Protein AF-A0A2J6WFC5-F1 (afdb_monomer_lite)

Structure (mmCIF, N/CA/C/O backbone):
data_AF-A0A2J6WFC5-F1
#
_entry.id   AF-A0A2J6WFC5-F1
#
loop_
_atom_site.group_PDB
_atom_site.id
_atom_site.type_symbol
_atom_site.label_atom_id
_atom_site.label_alt_id
_atom_site.label_comp_id
_atom_site.label_asym_id
_atom_site.label_entity_id
_atom_site.label_seq_id
_atom_site.pdbx_PDB_ins_code
_atom_site.Cartn_x
_atom_site.Cartn_y
_atom_site.Cartn_z
_atom_site.occupancy
_atom_site.B_iso_or_equiv
_atom_site.auth_seq_id
_atom_site.auth_comp_id
_atom_site.auth_asym_id
_atom_site.auth_atom_id
_atom_site.pdbx_PDB_model_num
ATOM 1 N N . MET A 1 1 ? 7.700 -19.449 -11.715 1.00 50.84 1 MET A N 1
ATOM 2 C CA . MET A 1 1 ? 8.263 -19.130 -10.381 1.00 50.84 1 MET A CA 1
ATOM 3 C C . MET A 1 1 ? 7.304 -18.179 -9.671 1.00 50.84 1 MET A C 1
ATOM 5 O O . MET A 1 1 ? 7.013 -17.135 -10.240 1.00 50.84 1 MET A O 1
ATOM 9 N N . ASN A 1 2 ? 6.734 -18.558 -8.519 1.00 80.19 2 ASN A N 1
ATOM 10 C CA . ASN A 1 2 ? 5.678 -17.788 -7.843 1.00 80.19 2 ASN A CA 1
ATOM 11 C C . ASN A 1 2 ? 6.242 -16.441 -7.347 1.00 80.19 2 ASN A C 1
ATOM 13 O O . ASN A 1 2 ? 7.064 -16.416 -6.434 1.00 80.19 2 ASN A O 1
ATOM 17 N N . SER A 1 3 ? 5.856 -15.328 -7.979 1.00 74.75 3 SER A N 1
ATOM 18 C CA . SER A 1 3 ? 6.408 -13.995 -7.695 1.00 74.75 3 SER A CA 1
ATOM 19 C C . SER A 1 3 ? 6.223 -13.566 -6.237 1.00 74.75 3 SER A C 1
ATOM 21 O O . SER A 1 3 ? 7.030 -12.800 -5.732 1.00 74.75 3 SER A O 1
ATOM 23 N N . GLN A 1 4 ? 5.210 -14.102 -5.550 1.00 75.88 4 GLN A N 1
ATOM 24 C CA . GLN A 1 4 ? 4.990 -13.879 -4.119 1.00 75.88 4 GLN A CA 1
ATOM 25 C C . GLN A 1 4 ? 6.096 -14.499 -3.256 1.00 75.88 4 GLN A C 1
ATOM 27 O O . GLN A 1 4 ? 6.626 -13.832 -2.376 1.00 75.88 4 GLN A O 1
ATOM 32 N N . LYS A 1 5 ? 6.503 -15.741 -3.556 1.00 83.25 5 LYS A N 1
ATOM 33 C CA . LYS A 1 5 ? 7.583 -16.429 -2.835 1.00 83.25 5 LYS A CA 1
ATOM 34 C C . LYS A 1 5 ? 8.899 -15.651 -2.937 1.00 83.25 5 LYS A C 1
ATOM 36 O O . LYS A 1 5 ? 9.556 -15.430 -1.932 1.00 83.25 5 LYS A O 1
ATOM 41 N N . LYS A 1 6 ? 9.215 -15.143 -4.135 1.00 84.19 6 LYS A N 1
ATOM 42 C CA . LYS A 1 6 ? 10.381 -14.270 -4.351 1.00 84.19 6 LYS A CA 1
ATOM 43 C C . LYS A 1 6 ? 10.348 -13.001 -3.498 1.00 84.19 6 LYS A C 1
ATOM 45 O O . LYS A 1 6 ? 11.383 -12.607 -2.985 1.00 84.19 6 LYS A O 1
ATOM 50 N N . VAL A 1 7 ? 9.190 -12.342 -3.405 1.00 84.62 7 VAL A N 1
ATOM 51 C CA . VAL A 1 7 ? 9.034 -11.117 -2.604 1.00 84.62 7 VAL A CA 1
ATOM 52 C C . VAL A 1 7 ? 9.263 -11.413 -1.121 1.00 84.62 7 VAL A C 1
ATOM 54 O O . VAL A 1 7 ? 9.944 -10.642 -0.460 1.00 84.62 7 VAL A O 1
ATOM 57 N N . PHE A 1 8 ? 8.754 -12.544 -0.629 1.00 83.50 8 PHE A N 1
ATOM 58 C CA . PHE A 1 8 ? 8.897 -12.955 0.769 1.00 83.50 8 PHE A CA 1
ATOM 59 C C . PHE A 1 8 ? 10.342 -13.318 1.158 1.00 83.50 8 PHE A C 1
ATOM 61 O O . PHE A 1 8 ? 10.748 -13.122 2.297 1.00 83.50 8 PHE A O 1
ATOM 68 N N . GLU A 1 9 ? 11.124 -13.854 0.219 1.00 84.25 9 GLU A N 1
ATOM 69 C CA . GLU A 1 9 ? 12.516 -14.274 0.446 1.00 84.25 9 GLU A CA 1
ATOM 70 C C . GLU A 1 9 ? 13.540 -13.134 0.267 1.00 84.25 9 GLU A C 1
ATOM 72 O O . GLU A 1 9 ? 14.709 -13.297 0.618 1.00 84.25 9 GLU A O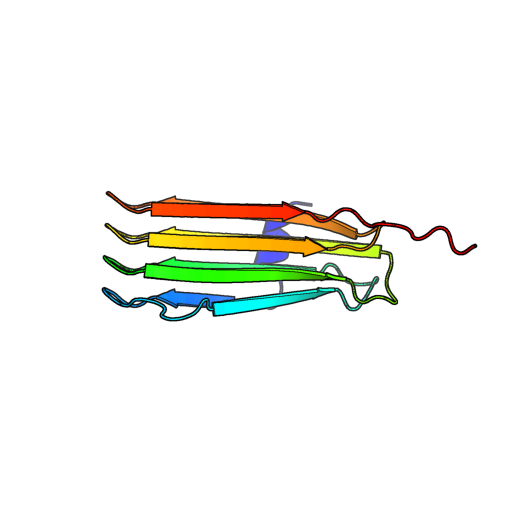 1
ATOM 77 N N . ALA A 1 10 ? 13.140 -11.992 -0.304 1.00 78.12 10 ALA A N 1
ATOM 78 C CA . ALA A 1 10 ? 14.042 -10.888 -0.625 1.00 78.12 10 ALA A CA 1
ATOM 79 C C . ALA A 1 10 ? 14.297 -9.944 0.574 1.00 78.12 10 ALA A C 1
ATOM 81 O O . ALA A 1 10 ? 13.416 -9.766 1.417 1.00 78.12 10 ALA A O 1
ATOM 82 N N . PRO A 1 11 ? 15.466 -9.270 0.644 1.00 71.56 11 PRO A N 1
ATOM 83 C CA . PRO A 1 11 ? 15.712 -8.209 1.622 1.00 71.56 11 PRO A CA 1
ATOM 84 C C . PRO A 1 11 ? 14.681 -7.072 1.483 1.00 71.56 11 PRO A C 1
ATOM 86 O O . PRO A 1 11 ? 14.353 -6.696 0.353 1.00 71.56 11 PRO A O 1
ATOM 89 N N . PRO A 1 12 ? 14.182 -6.489 2.588 1.00 63.88 12 PRO A N 1
ATOM 90 C CA . PRO A 1 12 ? 13.009 -5.625 2.534 1.00 63.88 12 PRO A CA 1
ATOM 91 C C . PRO A 1 12 ? 13.319 -4.252 1.923 1.00 63.88 12 PRO A C 1
ATOM 93 O O . PRO A 1 12 ? 14.062 -3.447 2.482 1.00 63.88 12 PRO A O 1
ATOM 96 N N . LEU A 1 13 ? 12.672 -3.966 0.793 1.00 76.50 13 LEU A N 1
ATOM 97 C CA . LEU A 1 13 ? 12.542 -2.646 0.176 1.00 76.50 13 LEU A CA 1
ATOM 98 C C . LEU A 1 13 ? 11.070 -2.233 0.342 1.00 76.50 13 LEU A C 1
ATOM 100 O O . LEU A 1 13 ? 10.249 -2.419 -0.551 1.00 76.50 13 LEU A O 1
ATOM 104 N N . SER A 1 14 ? 10.715 -1.785 1.548 1.00 86.94 14 SER A N 1
ATOM 105 C CA . SER A 1 14 ? 9.339 -1.893 2.051 1.00 86.94 14 SER A CA 1
ATOM 106 C C . SER A 1 14 ? 9.005 -0.875 3.138 1.00 86.94 14 SER A C 1
ATOM 108 O O . SER A 1 14 ? 9.900 -0.263 3.720 1.00 86.94 14 SER A O 1
ATOM 110 N N . TYR A 1 15 ? 7.719 -0.768 3.482 1.00 93.88 15 TYR A N 1
ATOM 111 C CA . TYR A 1 15 ? 7.276 -0.090 4.699 1.00 93.88 15 TYR A CA 1
ATOM 112 C C . TYR A 1 15 ? 6.380 -0.967 5.584 1.00 93.88 15 TYR A C 1
ATOM 114 O O . TYR A 1 15 ? 5.622 -1.818 5.113 1.00 93.88 15 TYR A O 1
ATOM 122 N N . LEU A 1 16 ? 6.426 -0.665 6.883 1.00 95.56 16 LEU A N 1
ATOM 123 C CA . LEU A 1 16 ? 5.398 -0.991 7.865 1.00 95.56 16 LEU A CA 1
ATOM 124 C C . LEU A 1 16 ? 4.748 0.329 8.290 1.00 95.56 16 LEU A C 1
ATOM 126 O O . LEU A 1 16 ? 5.431 1.198 8.832 1.00 95.56 16 LEU A O 1
ATOM 130 N N . ILE A 1 17 ? 3.442 0.478 8.076 1.00 96.75 17 ILE A N 1
ATOM 131 C CA . ILE A 1 17 ? 2.681 1.631 8.573 1.00 96.75 17 ILE A CA 1
ATOM 132 C C . ILE A 1 17 ? 1.617 1.122 9.537 1.00 96.75 17 ILE A C 1
ATOM 134 O O . ILE A 1 17 ? 0.785 0.292 9.173 1.00 96.75 17 ILE A O 1
ATOM 138 N N . ARG A 1 18 ? 1.635 1.637 10.767 1.00 97.56 18 ARG A N 1
ATOM 139 C CA . ARG A 1 18 ? 0.673 1.289 11.813 1.00 97.56 18 ARG A CA 1
ATOM 140 C C . ARG A 1 18 ? 0.036 2.549 12.382 1.00 97.56 18 ARG A C 1
ATOM 142 O O . ARG A 1 18 ? 0.747 3.397 12.917 1.00 97.56 18 ARG A O 1
ATOM 149 N N . ALA A 1 19 ? -1.287 2.646 12.308 1.00 97.88 19 ALA A N 1
ATOM 150 C CA . ALA A 1 19 ? -2.045 3.612 13.096 1.00 97.88 19 ALA A CA 1
ATOM 151 C C . ALA A 1 19 ? -2.361 2.996 14.457 1.00 97.88 19 ALA A C 1
ATOM 153 O O . ALA A 1 19 ? -2.862 1.878 14.519 1.00 97.88 1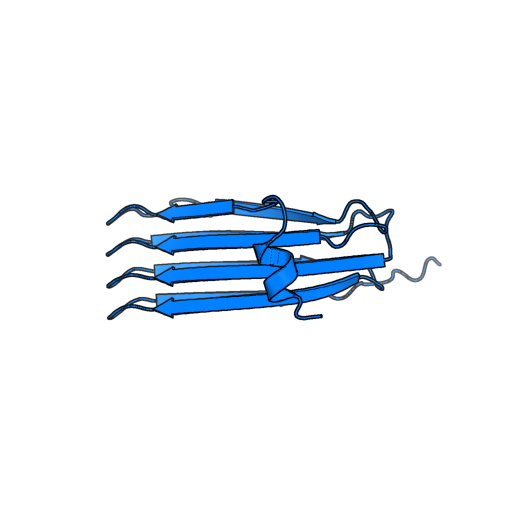9 ALA A O 1
ATOM 154 N N . LEU A 1 20 ? -2.039 3.703 15.539 1.00 97.75 20 LEU A N 1
ATOM 155 C CA . LEU A 1 20 ? -2.322 3.243 16.899 1.00 97.75 20 LEU A CA 1
ATOM 156 C C . LEU A 1 20 ? -3.827 3.368 17.216 1.00 97.75 20 LEU A C 1
ATOM 158 O O . LEU A 1 20 ? -4.522 4.138 16.541 1.00 97.75 20 LEU A O 1
ATOM 162 N N . PRO A 1 21 ? -4.342 2.653 18.235 1.00 98.12 21 PRO A N 1
ATOM 163 C CA . PRO A 1 21 ? -5.764 2.687 18.575 1.00 98.12 21 PRO A CA 1
ATOM 164 C C . PRO A 1 21 ? -6.289 4.113 18.782 1.00 98.12 21 PRO A C 1
ATOM 166 O O . PRO A 1 21 ? -5.637 4.926 19.439 1.00 98.12 21 PRO A O 1
ATOM 169 N N . GLY A 1 22 ? -7.446 4.427 18.194 1.00 97.06 22 GLY A N 1
ATOM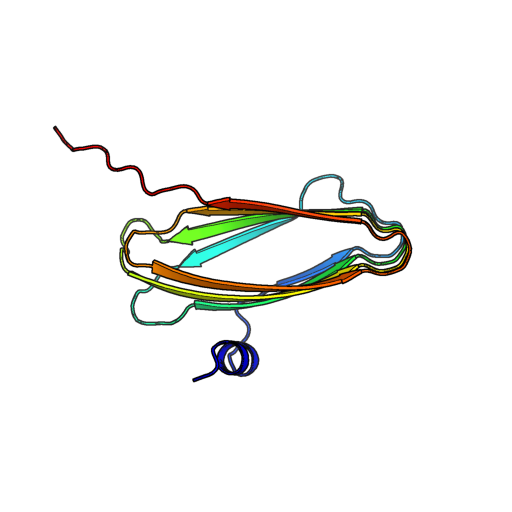 170 C CA . GLY A 1 22 ? -8.105 5.736 18.305 1.00 97.06 22 GLY A CA 1
ATOM 171 C C . GLY A 1 22 ? -7.360 6.919 17.669 1.00 97.06 22 GLY A C 1
ATOM 172 O O . GLY A 1 22 ? -7.805 8.059 17.793 1.00 97.06 22 GLY A O 1
ATOM 173 N N . THR A 1 23 ? -6.222 6.691 17.003 1.00 97.69 23 THR A N 1
ATOM 174 C CA . THR A 1 23 ? -5.464 7.776 16.365 1.00 97.69 23 THR A CA 1
ATOM 175 C C . THR A 1 23 ? -6.019 8.127 14.993 1.00 97.69 23 THR A C 1
ATOM 177 O O . THR A 1 23 ? -6.499 7.264 14.262 1.00 97.69 23 THR A O 1
ATOM 180 N N . LYS A 1 24 ? -5.911 9.407 14.630 1.00 97.19 24 LYS A N 1
ATOM 181 C CA . LYS A 1 24 ? -6.339 9.931 13.333 1.00 97.19 24 LYS A CA 1
ATOM 182 C C . LYS A 1 24 ? -5.190 10.634 12.623 1.00 97.19 24 LYS A C 1
ATOM 184 O O . LYS A 1 24 ? -4.604 11.578 13.159 1.00 97.19 24 LYS A O 1
ATOM 189 N N . SER A 1 25 ? -4.890 10.219 11.395 1.00 92.81 25 SER A N 1
ATOM 190 C CA . SER A 1 25 ? -3.933 10.917 10.539 1.00 92.81 25 SER A CA 1
ATOM 191 C C . SER A 1 25 ? -4.507 12.268 10.108 1.00 92.81 25 SER A C 1
ATOM 193 O O . SER A 1 25 ? -5.495 12.326 9.378 1.00 92.81 25 SER A O 1
ATOM 195 N N . ARG A 1 26 ? -3.885 13.370 10.545 1.00 93.62 26 ARG A N 1
ATOM 196 C CA . ARG A 1 26 ? -4.325 14.733 10.189 1.00 93.62 26 ARG A CA 1
ATOM 197 C C . ARG A 1 26 ? -4.002 15.100 8.737 1.00 93.62 26 ARG A C 1
ATOM 199 O O . ARG A 1 26 ? -4.702 15.903 8.131 1.00 93.62 26 ARG A O 1
ATOM 206 N N . ILE A 1 27 ? -2.931 14.513 8.211 1.00 94.75 27 ILE A N 1
ATOM 207 C CA . ILE A 1 27 ? -2.493 14.581 6.816 1.00 94.75 27 ILE A CA 1
ATOM 208 C C . ILE A 1 27 ? -2.148 13.160 6.346 1.00 94.75 27 ILE A C 1
ATOM 210 O O . ILE A 1 27 ? -1.771 12.339 7.189 1.00 94.75 27 ILE A O 1
ATOM 214 N N . PRO A 1 28 ? -2.260 12.846 5.043 1.00 95.44 28 PRO A N 1
ATOM 215 C CA . PRO A 1 28 ? -1.919 11.520 4.543 1.00 95.44 28 PRO A CA 1
ATOM 216 C C . PRO A 1 28 ? -0.433 11.196 4.719 1.00 95.44 28 PRO A C 1
ATOM 218 O O . PRO A 1 28 ? 0.429 12.027 4.435 1.00 95.44 28 PRO A O 1
ATOM 221 N N . VAL A 1 29 ? -0.131 9.963 5.123 1.00 95.75 29 VAL A N 1
ATOM 222 C CA . VAL A 1 29 ? 1.235 9.427 5.084 1.00 95.75 29 VAL A CA 1
ATOM 223 C C . VAL A 1 29 ? 1.602 9.179 3.626 1.00 95.75 29 VAL A C 1
ATOM 225 O O . VAL A 1 29 ? 0.897 8.452 2.931 1.00 95.75 29 VAL A O 1
ATOM 228 N N . GLN A 1 30 ? 2.687 9.780 3.143 1.00 94.62 30 GLN A N 1
ATOM 229 C CA . GLN A 1 30 ? 3.121 9.597 1.761 1.00 94.62 30 GLN A CA 1
ATOM 230 C C . GLN A 1 30 ? 4.189 8.507 1.664 1.00 94.62 30 GLN A C 1
ATOM 232 O O . GLN A 1 30 ? 5.224 8.588 2.323 1.00 94.62 30 GLN A O 1
ATOM 237 N N . ALA A 1 31 ? 3.960 7.522 0.798 1.00 92.75 31 ALA A N 1
ATOM 238 C CA . ALA A 1 31 ? 4.946 6.507 0.445 1.00 92.75 31 ALA A CA 1
ATOM 239 C C . ALA A 1 31 ? 5.185 6.514 -1.068 1.00 92.75 31 ALA A C 1
ATOM 241 O O . ALA A 1 31 ? 4.258 6.703 -1.859 1.00 92.75 31 ALA A O 1
ATOM 242 N N . CYS A 1 32 ? 6.442 6.333 -1.480 1.00 92.31 32 CYS A N 1
ATOM 243 C CA . CYS A 1 32 ? 6.810 6.377 -2.889 1.00 92.31 32 CYS A CA 1
ATOM 244 C C . CYS A 1 32 ? 7.832 5.303 -3.257 1.00 92.31 32 CYS A C 1
ATOM 246 O O . CYS A 1 32 ? 8.858 5.164 -2.590 1.00 92.31 32 CYS A O 1
ATOM 248 N N . PHE A 1 33 ? 7.582 4.599 -4.362 1.00 91.56 33 PHE A N 1
ATOM 249 C CA . PHE A 1 33 ? 8.538 3.680 -4.970 1.00 91.56 33 PHE A CA 1
ATOM 250 C C . PHE A 1 33 ? 8.965 4.188 -6.342 1.00 91.56 33 PHE A C 1
ATOM 252 O O . PHE A 1 33 ? 8.142 4.421 -7.226 1.00 91.56 33 PHE A O 1
ATOM 259 N N . VAL A 1 34 ? 10.277 4.324 -6.533 1.00 89.44 34 VAL A N 1
ATOM 260 C CA . VAL A 1 34 ? 10.861 4.725 -7.815 1.00 89.44 34 VAL A CA 1
ATOM 261 C C . VAL A 1 34 ? 11.703 3.582 -8.358 1.00 89.44 34 VAL A C 1
ATOM 263 O O . VAL A 1 34 ? 12.684 3.182 -7.729 1.00 89.44 34 VAL A O 1
ATOM 266 N N . LEU A 1 35 ? 11.340 3.061 -9.527 1.00 87.88 35 LEU A N 1
ATOM 267 C CA . LEU A 1 35 ? 12.156 2.090 -10.250 1.00 87.88 35 LEU A CA 1
ATOM 268 C C . LEU A 1 35 ? 13.346 2.819 -10.897 1.00 87.88 35 LEU A C 1
ATOM 270 O O . LEU A 1 35 ? 13.166 3.668 -11.771 1.00 87.88 35 LEU A O 1
ATOM 274 N N . LYS A 1 36 ? 14.563 2.507 -10.430 1.00 81.75 36 LYS A N 1
ATOM 275 C CA . LYS A 1 36 ? 15.819 3.185 -10.813 1.00 81.75 36 LYS A CA 1
ATOM 276 C C . LYS A 1 36 ? 16.846 2.276 -11.507 1.00 81.75 36 LYS A C 1
ATOM 278 O O . LYS A 1 36 ? 18.009 2.660 -11.605 1.00 81.75 36 LYS A O 1
ATOM 283 N N . SER A 1 37 ? 16.477 1.070 -11.938 1.00 73.38 37 SER A N 1
ATOM 284 C CA . SER A 1 37 ? 17.385 0.169 -12.663 1.00 73.38 37 SER A CA 1
ATOM 285 C C . SER A 1 37 ? 16.608 -0.886 -13.448 1.00 73.38 37 SER A C 1
ATOM 287 O O . SER A 1 37 ? 15.644 -1.437 -12.922 1.00 73.38 37 SER A O 1
ATOM 289 N N . SER A 1 38 ? 17.046 -1.186 -14.676 1.00 61.00 38 SER A N 1
ATOM 290 C CA . SER A 1 38 ? 16.431 -2.189 -15.562 1.00 61.00 38 SER A CA 1
ATOM 291 C C . SER A 1 38 ? 16.860 -3.631 -15.270 1.00 61.00 38 SER A C 1
ATOM 293 O O . SER A 1 38 ? 16.183 -4.572 -15.673 1.00 61.00 38 SER A O 1
ATOM 295 N N . LYS A 1 39 ? 17.976 -3.832 -14.553 1.00 60.78 39 LYS A N 1
ATOM 296 C CA . LYS A 1 39 ? 18.556 -5.171 -14.327 1.00 60.78 39 LYS A CA 1
ATOM 297 C C . LYS A 1 39 ? 17.976 -5.922 -13.126 1.00 60.78 39 LYS A C 1
ATOM 299 O O . LYS A 1 39 ? 18.293 -7.096 -12.953 1.00 60.78 39 LYS A O 1
ATOM 304 N N . TYR A 1 40 ? 17.152 -5.273 -12.304 1.00 69.56 40 TYR A N 1
ATOM 305 C CA . TYR A 1 40 ? 16.639 -5.854 -11.064 1.00 69.56 40 TYR A CA 1
ATOM 306 C C . TYR A 1 40 ? 15.116 -5.773 -10.999 1.00 69.56 40 TYR A C 1
ATOM 308 O O . TYR A 1 40 ? 14.520 -4.737 -11.289 1.00 69.56 40 TYR A O 1
ATOM 316 N N . ASP A 1 41 ? 14.496 -6.875 -10.580 1.00 84.81 41 ASP A N 1
ATOM 317 C CA . ASP A 1 41 ? 13.094 -6.873 -10.181 1.00 84.81 41 ASP A CA 1
ATOM 318 C C . ASP A 1 41 ? 12.977 -6.016 -8.902 1.00 84.81 41 ASP A C 1
ATOM 320 O O . ASP A 1 41 ? 13.649 -6.287 -7.905 1.00 84.81 41 ASP A O 1
ATOM 324 N N . GLN A 1 42 ? 12.135 -4.979 -8.911 1.00 88.62 42 GLN A N 1
ATOM 325 C CA . GLN A 1 42 ? 11.777 -4.253 -7.695 1.00 88.62 42 GLN A CA 1
ATOM 326 C C . GLN A 1 42 ? 10.778 -5.110 -6.918 1.00 88.62 42 GLN A C 1
ATOM 328 O O . GLN A 1 42 ? 9.604 -5.189 -7.282 1.00 88.62 42 GLN A O 1
ATOM 333 N N . LEU A 1 43 ? 11.274 -5.779 -5.879 1.00 90.81 43 LEU A N 1
ATOM 334 C CA . LEU A 1 43 ? 10.497 -6.631 -4.985 1.00 90.81 43 LEU A CA 1
ATOM 335 C C . LEU A 1 43 ? 10.133 -5.829 -3.732 1.00 90.81 43 LEU A C 1
ATOM 337 O O . LEU A 1 43 ? 11.024 -5.356 -3.032 1.00 90.81 43 LEU A O 1
ATOM 341 N N . ILE A 1 44 ? 8.837 -5.647 -3.478 1.00 91.94 44 ILE A N 1
ATOM 342 C CA . ILE A 1 44 ? 8.325 -4.830 -2.368 1.00 91.94 44 ILE A CA 1
ATOM 343 C C . ILE A 1 44 ? 7.340 -5.649 -1.541 1.00 91.94 44 ILE A C 1
ATOM 345 O O . ILE A 1 44 ? 6.420 -6.253 -2.094 1.00 91.94 44 ILE A O 1
ATOM 349 N N . HIS A 1 45 ? 7.484 -5.605 -0.218 1.00 93.81 45 HIS A N 1
ATOM 350 C CA . HIS A 1 45 ? 6.570 -6.252 0.726 1.00 93.81 45 HIS A CA 1
ATOM 351 C C . HIS A 1 45 ? 6.103 -5.279 1.805 1.00 93.81 45 HIS A C 1
ATOM 353 O O . HIS A 1 45 ? 6.810 -5.040 2.778 1.00 93.81 45 HIS A O 1
ATOM 359 N N . ASN A 1 46 ? 4.913 -4.721 1.638 1.00 95.06 46 ASN A N 1
ATOM 360 C CA . ASN A 1 46 ? 4.354 -3.743 2.560 1.00 95.06 46 ASN A CA 1
ATOM 361 C C . ASN A 1 46 ? 3.400 -4.389 3.560 1.00 95.06 46 ASN A C 1
ATOM 363 O O . ASN A 1 46 ? 2.632 -5.283 3.203 1.00 95.06 46 ASN A O 1
ATOM 367 N N . ILE A 1 47 ? 3.380 -3.853 4.778 1.00 96.12 47 ILE A N 1
ATOM 368 C CA . ILE A 1 47 ? 2.398 -4.209 5.804 1.00 96.12 47 ILE A CA 1
ATOM 369 C C . ILE A 1 47 ? 1.736 -2.930 6.320 1.00 96.12 47 ILE A C 1
ATOM 371 O O . ILE A 1 47 ? 2.407 -1.964 6.691 1.00 96.12 47 ILE A O 1
ATOM 375 N N . ILE A 1 48 ? 0.404 -2.922 6.343 1.00 97.81 48 ILE A N 1
ATOM 376 C CA . ILE A 1 48 ? -0.415 -1.820 6.850 1.00 97.81 48 ILE A CA 1
ATOM 377 C C . ILE A 1 48 ? -1.311 -2.352 7.962 1.00 97.81 48 ILE A C 1
ATOM 379 O O . ILE A 1 48 ? -2.025 -3.334 7.769 1.00 97.81 48 ILE A O 1
ATOM 383 N N . ILE A 1 49 ? -1.298 -1.685 9.114 1.00 98.38 49 ILE A N 1
ATOM 384 C CA . ILE A 1 49 ? -2.131 -2.034 10.265 1.00 98.38 49 ILE A CA 1
ATOM 385 C C . ILE A 1 49 ? -2.927 -0.798 10.691 1.00 98.38 49 ILE A C 1
ATOM 387 O O . ILE A 1 49 ? -2.354 0.198 11.130 1.00 98.38 49 ILE A O 1
ATOM 391 N N . ALA A 1 50 ? -4.250 -0.870 10.578 1.00 98.31 50 ALA A N 1
ATOM 392 C CA . ALA A 1 50 ? -5.172 0.111 11.138 1.00 98.31 50 ALA A CA 1
ATOM 393 C C . ALA A 1 50 ? -5.803 -0.488 12.400 1.00 98.31 50 ALA A C 1
ATOM 395 O O . ALA A 1 50 ? -6.674 -1.358 12.307 1.00 98.31 50 ALA A O 1
ATOM 396 N N . GLU A 1 51 ? -5.314 -0.071 13.571 1.00 98.44 51 GLU A N 1
ATOM 397 C CA . GLU A 1 51 ? -5.801 -0.552 14.870 1.00 98.44 51 GLU A CA 1
ATOM 398 C C . GLU A 1 51 ? -7.220 -0.053 15.171 1.00 98.44 51 GLU A C 1
ATOM 400 O O . GLU A 1 51 ? -7.770 0.776 14.448 1.00 98.44 51 GLU A O 1
ATOM 405 N N . GLU A 1 52 ? -7.836 -0.567 16.233 1.00 97.94 52 GLU A N 1
ATOM 406 C CA . GLU A 1 52 ? -9.235 -0.277 16.559 1.00 97.94 52 GLU A CA 1
ATOM 407 C C . GLU A 1 52 ? -9.536 1.224 16.635 1.00 97.94 52 GLU A C 1
ATOM 409 O O . GLU A 1 52 ? -8.783 2.003 17.227 1.00 97.94 52 GLU A O 1
ATOM 414 N N . VAL A 1 53 ? -10.659 1.621 16.028 1.00 96.81 53 VAL A N 1
ATOM 415 C CA . VAL A 1 53 ? -11.163 3.009 16.028 1.00 96.81 53 VAL A CA 1
ATOM 416 C C . VAL A 1 53 ? -10.174 4.027 15.413 1.00 96.81 53 VAL A C 1
ATOM 418 O O . VAL A 1 53 ? -10.330 5.233 15.580 1.00 96.81 53 VAL A O 1
ATOM 421 N N . SER A 1 54 ? -9.139 3.575 14.696 1.00 98.06 54 SER A N 1
ATOM 422 C CA . SER A 1 54 ? -8.178 4.472 14.040 1.00 98.06 54 SER A CA 1
ATOM 423 C C . SER A 1 54 ? -8.675 4.989 12.686 1.00 98.06 54 SER A C 1
ATOM 425 O O . SER A 1 54 ? -9.460 4.337 12.003 1.00 98.06 54 SER A O 1
ATOM 427 N N . GLU A 1 55 ? -8.180 6.151 12.267 1.00 98.00 55 GLU A N 1
ATOM 428 C CA . GLU A 1 55 ? -8.371 6.699 10.923 1.00 98.00 55 GLU A CA 1
ATOM 429 C C . GLU A 1 55 ? -7.003 6.955 10.281 1.00 98.00 55 GLU A C 1
ATOM 431 O O . GLU A 1 55 ? -6.223 7.787 10.751 1.00 98.00 55 GLU A O 1
ATOM 436 N N . LEU A 1 56 ? -6.700 6.224 9.208 1.00 97.69 56 LEU A N 1
ATOM 437 C CA . LEU A 1 56 ? -5.408 6.250 8.531 1.00 97.69 56 LEU A CA 1
ATOM 438 C C . LEU A 1 56 ? -5.580 6.528 7.042 1.00 97.69 56 LEU A C 1
ATOM 440 O O . LEU A 1 56 ? -6.195 5.751 6.312 1.00 97.69 56 LEU A O 1
ATOM 444 N N . HIS A 1 57 ? -4.975 7.617 6.579 1.00 97.44 57 HIS A N 1
ATOM 445 C CA . HIS A 1 57 ? -4.891 7.966 5.168 1.00 97.44 57 HIS A CA 1
ATOM 446 C C . HIS A 1 57 ? -3.454 7.786 4.675 1.00 97.44 57 HIS A C 1
ATOM 448 O O . HIS A 1 57 ? -2.520 8.347 5.253 1.00 97.44 57 HIS A O 1
ATOM 454 N N . ILE A 1 58 ? -3.273 7.034 3.590 1.00 96.38 58 ILE A N 1
ATOM 455 C CA . ILE A 1 58 ? -1.971 6.818 2.950 1.00 96.38 58 ILE A CA 1
ATOM 456 C C . ILE A 1 58 ? -2.066 7.224 1.482 1.00 96.38 58 ILE A C 1
ATOM 458 O O . ILE A 1 58 ? -2.969 6.787 0.779 1.00 96.38 58 ILE A O 1
ATOM 462 N N . SER A 1 59 ? -1.127 8.040 1.013 1.00 94.00 59 SER A N 1
ATOM 463 C CA . SER A 1 59 ? -0.988 8.386 -0.400 1.00 94.00 59 SER A CA 1
ATOM 464 C C . SER A 1 59 ? 0.219 7.674 -0.993 1.00 94.00 59 SER A C 1
ATOM 466 O O . SER A 1 59 ? 1.366 7.998 -0.670 1.00 94.00 59 SER A O 1
ATOM 468 N N . ASN A 1 60 ? -0.047 6.700 -1.861 1.00 92.62 60 ASN A N 1
ATOM 469 C CA . ASN A 1 60 ? 0.984 5.903 -2.508 1.00 92.62 60 ASN A CA 1
ATOM 470 C C . ASN A 1 60 ? 1.251 6.397 -3.928 1.00 92.62 60 ASN A C 1
ATOM 472 O O . ASN A 1 60 ? 0.330 6.537 -4.733 1.00 92.62 60 ASN A O 1
ATOM 476 N N . GLY A 1 61 ? 2.526 6.594 -4.256 1.00 91.50 61 GLY A N 1
ATOM 477 C CA . GLY A 1 61 ? 2.984 6.869 -5.615 1.00 91.50 61 GLY A CA 1
ATOM 478 C C . GLY A 1 61 ? 4.006 5.838 -6.076 1.00 91.50 61 GLY A C 1
ATOM 479 O O . GLY A 1 61 ? 4.963 5.556 -5.362 1.00 91.50 61 GLY A O 1
ATOM 480 N N . CYS A 1 62 ? 3.855 5.302 -7.283 1.00 90.19 62 CYS A N 1
ATOM 481 C CA . CYS A 1 62 ? 4.901 4.485 -7.891 1.00 90.19 62 CYS A CA 1
ATOM 482 C C . CYS A 1 62 ? 5.213 4.974 -9.302 1.00 90.19 62 CYS A C 1
ATOM 484 O O . CYS A 1 62 ? 4.303 5.233 -10.095 1.00 90.19 62 CYS A O 1
ATOM 486 N N . THR A 1 63 ? 6.503 5.104 -9.609 1.00 90.69 63 THR A N 1
ATOM 487 C CA . THR A 1 63 ? 6.965 5.594 -10.910 1.00 90.69 63 THR A CA 1
ATOM 488 C C . THR A 1 63 ? 8.268 4.945 -11.355 1.00 90.69 63 THR A C 1
ATOM 490 O O . THR A 1 63 ? 9.040 4.433 -10.546 1.00 90.69 63 THR A O 1
ATOM 493 N N . ALA A 1 64 ? 8.551 5.001 -12.653 1.00 87.19 64 ALA A N 1
ATOM 494 C CA . ALA A 1 64 ? 9.893 4.765 -13.180 1.00 87.19 64 ALA A CA 1
ATOM 495 C C . ALA A 1 64 ? 10.679 6.080 -13.256 1.00 87.19 64 ALA A C 1
ATOM 497 O O . ALA A 1 64 ? 10.085 7.148 -13.430 1.00 87.19 64 ALA A O 1
ATOM 498 N N . ALA A 1 65 ? 12.008 6.021 -13.127 1.00 83.44 65 ALA A N 1
ATOM 499 C CA . ALA A 1 65 ? 12.835 7.173 -13.468 1.00 83.44 65 ALA A CA 1
ATOM 500 C C . ALA A 1 65 ? 12.786 7.420 -14.986 1.00 83.44 65 ALA A C 1
ATOM 502 O O . ALA A 1 65 ? 12.760 6.493 -15.788 1.00 83.44 65 ALA A O 1
ATOM 503 N N . ASN A 1 66 ? 12.812 8.687 -15.376 1.00 75.75 66 ASN A N 1
ATOM 504 C CA . ASN A 1 66 ? 12.601 9.189 -16.736 1.00 75.75 66 ASN A CA 1
ATOM 505 C C . ASN A 1 66 ? 13.658 8.745 -17.769 1.00 75.75 66 ASN A C 1
ATOM 507 O O . ASN A 1 66 ? 13.436 8.895 -18.966 1.00 75.75 66 ASN A O 1
ATOM 511 N N . TYR A 1 67 ? 14.783 8.188 -17.325 1.00 75.12 67 TYR A N 1
ATOM 512 C CA . TYR A 1 67 ? 15.828 7.600 -18.171 1.00 75.12 67 TYR A CA 1
ATOM 513 C C . TYR A 1 67 ? 15.737 6.066 -18.269 1.00 75.12 67 TYR A C 1
ATOM 515 O O . TYR A 1 67 ? 16.606 5.445 -18.877 1.00 75.12 67 TYR A O 1
ATOM 523 N N . TYR A 1 68 ? 14.692 5.449 -17.704 1.00 71.94 68 TYR A N 1
ATOM 524 C CA . TYR A 1 68 ? 14.432 4.015 -17.809 1.00 71.94 68 TYR A CA 1
ATOM 525 C C . TYR A 1 68 ? 13.104 3.732 -18.486 1.00 71.94 68 TYR A C 1
ATOM 527 O O . TYR A 1 68 ? 12.084 4.356 -18.199 1.00 71.94 68 TYR A O 1
ATOM 535 N N . THR A 1 69 ? 13.125 2.738 -19.366 1.00 73.81 69 THR A N 1
ATOM 536 C CA . THR A 1 69 ? 11.961 2.344 -20.157 1.00 73.81 69 THR A CA 1
ATOM 537 C C . THR A 1 69 ? 11.408 0.983 -19.772 1.00 73.81 69 THR A C 1
ATOM 539 O O . THR A 1 69 ? 10.251 0.729 -20.085 1.00 73.81 69 THR A O 1
ATOM 542 N N . GLU A 1 70 ? 12.193 0.152 -19.081 1.00 82.94 70 GLU A N 1
ATOM 543 C CA . GLU A 1 70 ? 11.897 -1.255 -18.799 1.00 82.94 70 GLU A CA 1
ATOM 544 C C . GLU A 1 70 ? 12.195 -1.655 -17.345 1.00 82.94 70 GLU A C 1
ATOM 546 O O . GLU A 1 70 ? 13.006 -1.026 -16.658 1.00 82.94 70 GLU A O 1
ATOM 551 N N . GLY A 1 71 ? 11.559 -2.735 -16.891 1.00 86.56 71 GLY A N 1
ATOM 552 C CA . GLY A 1 71 ? 11.862 -3.404 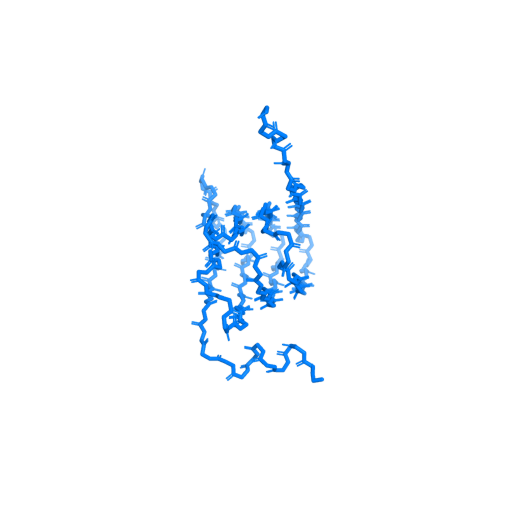-15.624 1.00 86.56 71 GLY A CA 1
ATOM 553 C C . GLY A 1 71 ? 10.647 -4.127 -15.051 1.00 86.56 71 GLY A C 1
ATOM 554 O O . GLY A 1 71 ? 9.616 -4.237 -15.712 1.00 86.56 71 GLY A O 1
ATOM 555 N N . LYS A 1 72 ? 10.748 -4.630 -13.815 1.00 89.00 72 LYS A N 1
ATOM 556 C CA . LYS A 1 72 ? 9.606 -5.254 -13.129 1.00 89.00 72 LYS A CA 1
ATOM 557 C C . LYS A 1 72 ? 9.353 -4.620 -11.775 1.00 89.00 72 LYS A C 1
ATOM 559 O O . LYS A 1 72 ? 10.272 -4.495 -10.971 1.00 89.00 72 LYS A O 1
ATOM 564 N N . HIS A 1 73 ? 8.096 -4.296 -11.511 1.00 90.81 73 HIS A N 1
ATOM 565 C CA . HIS A 1 73 ? 7.598 -3.905 -10.200 1.00 90.81 73 HIS A CA 1
ATOM 566 C C . HIS A 1 73 ? 6.715 -5.029 -9.662 1.00 90.81 73 HIS A C 1
ATOM 568 O O . HIS A 1 73 ? 5.597 -5.231 -10.134 1.00 90.81 73 HIS A O 1
ATOM 574 N N . ILE A 1 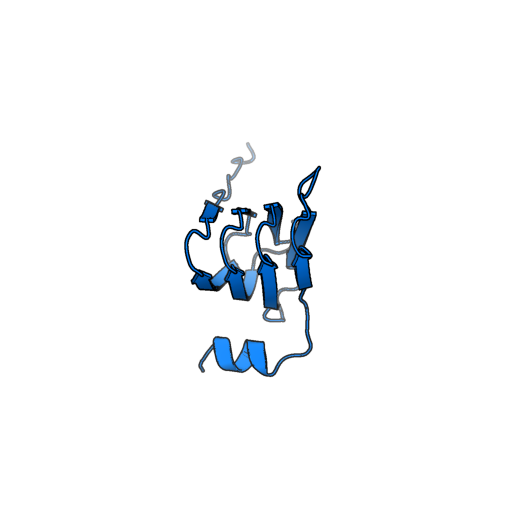74 ? 7.210 -5.780 -8.683 1.00 91.75 74 ILE A N 1
ATOM 575 C CA . ILE A 1 74 ? 6.492 -6.890 -8.060 1.00 91.75 74 ILE A CA 1
ATOM 576 C C . ILE A 1 74 ? 6.271 -6.529 -6.597 1.00 91.75 74 ILE A C 1
ATOM 578 O O . ILE A 1 74 ? 7.210 -6.502 -5.806 1.00 91.75 74 ILE A O 1
ATOM 582 N N . SER A 1 75 ? 5.019 -6.270 -6.235 1.00 91.44 75 SER A N 1
ATOM 583 C CA . SER A 1 75 ? 4.674 -5.831 -4.887 1.00 91.44 75 SER A CA 1
ATOM 584 C C . SER A 1 75 ? 3.626 -6.726 -4.242 1.00 91.44 75 SER A C 1
ATOM 586 O O . SER A 1 75 ? 2.687 -7.194 -4.890 1.00 91.44 75 SER A O 1
ATOM 588 N N . VAL A 1 76 ? 3.804 -6.966 -2.947 1.00 93.44 76 VAL A N 1
ATOM 589 C CA . VAL A 1 76 ? 2.818 -7.560 -2.047 1.00 93.44 76 VAL A CA 1
ATOM 590 C C . VAL A 1 76 ? 2.505 -6.526 -0.974 1.00 93.44 76 VAL A C 1
ATOM 592 O O . VAL A 1 76 ? 3.415 -5.936 -0.402 1.00 93.44 76 VAL A O 1
ATOM 595 N N . THR A 1 77 ? 1.228 -6.271 -0.720 1.00 94.62 77 THR A N 1
ATOM 596 C CA . THR A 1 77 ? 0.766 -5.425 0.382 1.00 94.62 77 THR A CA 1
ATOM 597 C C . THR A 1 77 ? -0.234 -6.204 1.218 1.00 94.62 77 THR A C 1
ATOM 599 O O . THR A 1 77 ? -1.269 -6.640 0.717 1.00 94.62 77 THR A O 1
ATOM 602 N N . GLU A 1 78 ? 0.076 -6.372 2.493 1.00 96.88 78 GLU A N 1
ATOM 603 C CA . GLU A 1 78 ? -0.824 -6.961 3.474 1.00 96.88 78 GLU A CA 1
ATOM 604 C C . GLU A 1 78 ? -1.481 -5.854 4.284 1.00 96.88 78 GLU A C 1
ATOM 606 O O . GLU A 1 78 ? -0.812 -4.951 4.791 1.00 96.88 78 GLU A O 1
ATOM 611 N N . VAL A 1 79 ? -2.803 -5.915 4.391 1.00 98.06 79 VAL A N 1
ATOM 612 C CA . VAL A 1 79 ? -3.605 -4.899 5.058 1.00 98.06 79 VAL A CA 1
ATOM 613 C C . VAL A 1 79 ? -4.414 -5.546 6.171 1.00 98.06 79 VAL A C 1
ATOM 615 O O . VAL A 1 79 ? -5.205 -6.457 5.938 1.00 98.06 79 VAL A O 1
ATOM 618 N N . TYR A 1 80 ? -4.238 -5.040 7.384 1.00 98.44 80 TYR A N 1
ATOM 619 C CA . TYR A 1 80 ? -4.929 -5.495 8.580 1.00 98.44 80 TYR A CA 1
ATOM 620 C C . TYR A 1 80 ? -5.764 -4.346 9.137 1.00 98.44 80 TYR A C 1
ATOM 622 O O . TYR A 1 80 ? -5.241 -3.422 9.756 1.00 98.44 80 TYR A O 1
ATOM 630 N N . VAL A 1 81 ? -7.070 -4.404 8.904 1.00 98.12 81 VAL A N 1
ATOM 631 C CA . VAL A 1 81 ? -8.050 -3.417 9.362 1.00 98.12 81 VAL A CA 1
ATOM 632 C C . VAL A 1 81 ? -8.781 -4.032 10.554 1.00 98.12 81 VAL A C 1
ATOM 634 O O . VAL A 1 81 ? -9.455 -5.046 10.396 1.00 98.12 81 VAL A O 1
ATOM 637 N N . LYS A 1 82 ? -8.590 -3.492 11.763 1.00 97.88 82 LYS A N 1
ATOM 638 C CA . LYS A 1 82 ? -9.207 -4.010 13.002 1.00 97.88 82 LYS A CA 1
ATOM 639 C C . LYS A 1 82 ? -10.688 -3.610 13.116 1.00 97.88 82 LYS A C 1
ATOM 641 O O . LYS A 1 82 ? -11.344 -3.418 12.098 1.00 97.88 82 LYS A O 1
ATOM 646 N N . LYS A 1 83 ? -11.245 -3.543 14.331 1.00 97.31 83 LYS A N 1
ATOM 647 C CA . LYS A 1 83 ? -12.656 -3.210 14.580 1.00 97.31 83 LYS A CA 1
ATOM 648 C C . LYS A 1 83 ? -12.917 -1.701 14.511 1.00 97.31 83 LYS A C 1
ATOM 650 O O . LYS A 1 83 ? -12.255 -0.922 15.202 1.00 97.31 83 LYS A O 1
ATOM 655 N N . THR A 1 84 ? -13.866 -1.292 13.669 1.00 95.31 84 THR A N 1
ATOM 656 C CA . THR A 1 84 ? -14.294 0.111 13.480 1.00 95.31 84 THR A CA 1
ATOM 657 C C . THR A 1 84 ? -13.276 1.120 12.881 1.00 95.31 84 THR A C 1
ATOM 659 O O . THR A 1 84 ? -13.593 2.307 12.857 1.00 95.31 84 THR A O 1
ATOM 66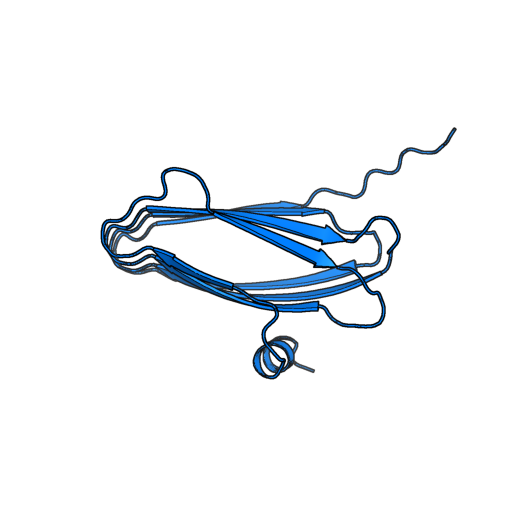2 N N . PRO A 1 85 ? -12.067 0.779 12.380 1.00 95.19 85 PRO A N 1
ATOM 663 C CA . PRO A 1 85 ? -11.188 1.783 11.792 1.00 95.19 85 PRO A CA 1
ATOM 664 C C . PRO A 1 85 ? -11.649 2.222 10.397 1.00 95.19 85 PRO A C 1
ATOM 666 O O . PRO A 1 85 ? -12.441 1.553 9.726 1.00 95.19 85 PRO A O 1
ATOM 669 N N . ILE A 1 86 ? -11.053 3.314 9.930 1.00 96.56 86 ILE A N 1
ATOM 670 C CA . ILE A 1 86 ? -11.164 3.823 8.567 1.00 96.56 86 ILE A CA 1
ATOM 671 C C . ILE A 1 86 ? -9.767 3.851 7.950 1.00 96.56 86 ILE A C 1
ATOM 673 O O . ILE A 1 86 ? -8.881 4.564 8.415 1.00 96.56 86 ILE A O 1
ATOM 677 N N . LEU A 1 87 ? -9.572 3.088 6.880 1.00 97.81 87 LEU A N 1
ATOM 678 C CA . LEU A 1 87 ? -8.345 3.081 6.096 1.00 97.81 87 LEU A CA 1
ATOM 679 C C . LEU A 1 87 ? -8.633 3.544 4.669 1.00 97.81 87 LEU A C 1
ATOM 681 O O . LEU A 1 87 ? -9.405 2.910 3.951 1.00 97.81 87 LEU A O 1
ATOM 685 N N . LEU A 1 88 ? -7.958 4.612 4.244 1.00 97.06 88 LEU A N 1
ATOM 686 C CA . LEU A 1 88 ? -8.020 5.152 2.887 1.00 97.06 88 LEU A CA 1
ATOM 687 C C . LEU A 1 88 ? -6.638 5.093 2.233 1.00 97.06 88 LEU A C 1
ATOM 689 O O . LEU A 1 88 ? -5.687 5.698 2.730 1.00 97.06 88 LEU A O 1
ATOM 693 N N . ILE A 1 89 ? -6.539 4.398 1.098 1.00 95.94 89 ILE A N 1
ATOM 694 C CA . ILE A 1 89 ? -5.276 4.198 0.376 1.00 95.94 89 ILE A CA 1
ATOM 695 C C . ILE A 1 89 ? -5.381 4.522 -1.126 1.00 95.94 89 ILE A C 1
ATOM 697 O O . ILE A 1 89 ? -5.455 3.621 -1.967 1.00 95.94 89 ILE A O 1
ATOM 701 N N . PRO A 1 90 ? -5.402 5.806 -1.524 1.00 94.56 90 PRO A N 1
ATOM 702 C CA . PRO A 1 90 ? -5.128 6.175 -2.905 1.00 94.56 90 PRO A CA 1
ATOM 703 C C . PRO A 1 90 ? -3.734 5.706 -3.345 1.00 94.56 90 PRO A C 1
ATOM 705 O O . PRO A 1 90 ? -2.733 5.926 -2.664 1.00 94.56 90 PRO A O 1
ATOM 708 N N . MET A 1 91 ? -3.675 5.085 -4.519 1.00 94.38 91 MET A N 1
ATOM 709 C CA . MET A 1 91 ? -2.455 4.625 -5.166 1.00 94.38 91 MET A CA 1
ATOM 710 C C . MET A 1 91 ? -2.402 5.156 -6.593 1.00 94.38 91 MET A C 1
ATOM 712 O O . MET A 1 91 ? -3.300 4.892 -7.389 1.00 94.38 91 MET A O 1
ATOM 716 N N . ILE A 1 92 ? -1.339 5.889 -6.910 1.00 94.25 92 ILE A N 1
ATOM 717 C CA . ILE A 1 92 ? -1.097 6.475 -8.226 1.00 94.25 92 ILE A CA 1
ATOM 718 C C . ILE A 1 92 ? 0.100 5.776 -8.861 1.00 94.25 92 ILE A C 1
ATOM 720 O O . ILE A 1 92 ? 1.210 5.804 -8.328 1.00 94.25 92 ILE A O 1
ATOM 724 N N . HIS A 1 93 ? -0.120 5.171 -10.022 1.00 91.75 93 HIS A N 1
ATOM 725 C CA . HIS A 1 93 ? 0.904 4.514 -10.822 1.00 91.75 93 HIS A CA 1
ATOM 726 C C . HIS A 1 93 ? 1.168 5.292 -12.111 1.00 91.75 93 HIS A C 1
ATOM 728 O O . HIS A 1 93 ? 0.247 5.561 -12.884 1.00 91.75 93 HIS A O 1
ATOM 734 N N . ASN A 1 94 ? 2.439 5.618 -12.347 1.00 91.00 94 ASN A N 1
ATOM 735 C CA . ASN A 1 94 ? 2.930 6.242 -13.573 1.00 91.00 94 ASN A CA 1
ATOM 736 C C . ASN A 1 94 ? 4.210 5.534 -14.036 1.00 91.00 94 ASN A C 1
ATOM 738 O O . ASN A 1 94 ? 5.317 5.870 -13.622 1.00 91.00 94 ASN A O 1
ATOM 742 N N . TRP A 1 95 ? 4.062 4.510 -14.863 1.00 89.75 95 TRP A N 1
ATOM 743 C CA . TRP A 1 95 ? 5.173 3.650 -15.261 1.00 89.75 95 TRP A CA 1
ATOM 744 C C . TRP A 1 95 ? 5.693 3.986 -16.652 1.00 89.75 95 TRP A C 1
ATOM 746 O O . TRP A 1 95 ? 4.971 4.549 -17.463 1.00 89.75 95 TRP A O 1
ATOM 756 N N . ALA A 1 96 ? 6.941 3.615 -16.945 1.00 85.56 96 ALA A N 1
ATOM 757 C CA . ALA A 1 96 ? 7.434 3.629 -18.317 1.00 85.56 96 ALA A CA 1
ATOM 758 C C . ALA A 1 96 ? 6.854 2.449 -19.122 1.00 85.56 96 ALA A C 1
ATOM 760 O O . ALA A 1 96 ? 6.337 1.491 -18.549 1.00 85.56 96 ALA A O 1
ATOM 761 N N . LYS A 1 97 ? 6.935 2.530 -20.456 1.00 82.19 97 LYS A N 1
ATOM 762 C CA . LYS A 1 97 ? 6.217 1.641 -21.387 1.00 82.19 97 LYS A CA 1
ATOM 763 C C . LYS A 1 97 ? 6.465 0.148 -21.156 1.00 82.19 97 LYS A C 1
ATOM 765 O O . LYS A 1 97 ? 5.518 -0.625 -21.200 1.00 82.19 97 LYS A O 1
ATOM 770 N N . GLU A 1 98 ? 7.711 -0.244 -20.920 1.00 85.38 98 GLU A N 1
ATOM 771 C CA . GLU A 1 98 ? 8.127 -1.650 -20.841 1.00 85.38 98 GLU A CA 1
ATOM 772 C C . GLU A 1 98 ? 8.293 -2.117 -19.381 1.00 85.38 98 GLU A C 1
ATOM 774 O O . GLU A 1 98 ? 9.057 -3.038 -19.087 1.00 85.38 98 GLU A O 1
ATOM 779 N N . VAL A 1 99 ? 7.617 -1.458 -18.431 1.00 87.00 99 VAL A N 1
ATOM 780 C CA . VAL A 1 99 ? 7.597 -1.893 -17.029 1.00 87.00 99 VAL A CA 1
ATOM 781 C C . VAL A 1 99 ? 6.471 -2.907 -16.816 1.00 87.00 99 VAL A C 1
ATOM 783 O O . VAL A 1 99 ? 5.294 -2.581 -16.958 1.00 87.00 99 VAL A O 1
ATOM 786 N N . ASP A 1 100 ? 6.824 -4.129 -16.412 1.00 88.62 100 ASP A N 1
ATOM 787 C CA . ASP A 1 100 ? 5.869 -5.162 -15.986 1.00 88.62 100 ASP A CA 1
ATOM 788 C C . ASP A 1 100 ? 5.472 -4.926 -14.519 1.00 88.62 100 ASP A C 1
ATOM 790 O O . ASP A 1 100 ? 6.307 -5.000 -13.611 1.00 88.62 100 ASP A O 1
ATOM 794 N N . VAL A 1 101 ? 4.194 -4.630 -14.278 1.00 90.38 101 VAL A N 1
ATOM 795 C CA . VAL A 1 101 ? 3.667 -4.235 -12.964 1.00 90.38 101 VAL A CA 1
ATOM 796 C C . VAL A 1 101 ? 2.773 -5.341 -12.422 1.00 90.38 101 VAL A C 1
ATOM 798 O O . VAL A 1 101 ? 1.761 -5.713 -13.011 1.00 90.38 101 VAL A O 1
ATOM 801 N N . ARG A 1 102 ? 3.151 -5.881 -11.265 1.00 91.88 102 ARG A N 1
ATOM 802 C CA . ARG A 1 102 ? 2.634 -7.133 -10.709 1.00 91.88 102 ARG A CA 1
ATOM 803 C C . ARG A 1 102 ? 2.271 -6.979 -9.216 1.00 91.88 102 ARG A C 1
ATOM 805 O O . ARG A 1 102 ? 2.868 -7.675 -8.386 1.00 91.88 102 ARG A O 1
ATOM 812 N N . PRO A 1 103 ? 1.313 -6.101 -8.855 1.00 91.75 103 PRO A N 1
ATOM 813 C CA . PRO A 1 103 ? 0.941 -5.842 -7.470 1.00 91.75 103 PRO A CA 1
ATOM 814 C C . PRO A 1 103 ? -0.069 -6.876 -6.960 1.00 91.75 103 PRO A C 1
ATOM 816 O O . PRO A 1 103 ? -0.890 -7.400 -7.717 1.00 91.75 103 PRO A O 1
ATOM 819 N N . ARG A 1 104 ? -0.003 -7.195 -5.667 1.00 93.25 104 ARG A N 1
ATOM 820 C CA . ARG A 1 104 ? -0.984 -8.019 -4.954 1.00 93.25 104 ARG A CA 1
ATOM 821 C C . ARG A 1 104 ? -1.267 -7.379 -3.617 1.00 93.25 104 ARG A C 1
ATOM 823 O O . ARG A 1 104 ? -0.348 -7.184 -2.832 1.00 93.25 104 ARG A O 1
ATOM 830 N N . THR A 1 105 ? -2.537 -7.119 -3.356 1.00 94.06 105 THR A N 1
ATOM 831 C CA . THR A 1 105 ? -2.984 -6.605 -2.068 1.00 94.06 105 THR A CA 1
ATOM 832 C C . THR A 1 105 ? -3.948 -7.606 -1.462 1.00 94.06 105 THR A C 1
ATOM 834 O O . THR A 1 105 ? -4.932 -7.974 -2.101 1.00 94.06 105 THR A O 1
ATOM 837 N N . GLY A 1 106 ? -3.647 -8.063 -0.251 1.00 95.75 106 GLY A N 1
ATOM 838 C CA . GLY A 1 106 ? -4.556 -8.849 0.575 1.00 95.75 106 GLY A CA 1
ATOM 839 C C . GLY A 1 106 ? -5.010 -8.005 1.757 1.00 95.75 106 GLY A C 1
ATOM 840 O O . GLY A 1 106 ? -4.180 -7.346 2.380 1.00 95.75 106 GLY A O 1
ATOM 841 N N . ALA A 1 107 ? -6.308 -8.012 2.057 1.00 97.31 107 ALA A N 1
ATOM 842 C CA . ALA A 1 107 ? -6.865 -7.271 3.180 1.00 97.31 107 ALA A CA 1
ATOM 843 C C . ALA A 1 107 ? -7.700 -8.185 4.079 1.00 97.31 107 ALA A C 1
ATOM 845 O O . ALA A 1 107 ? -8.578 -8.901 3.599 1.00 97.31 107 ALA A O 1
ATOM 846 N N . LEU A 1 108 ? -7.440 -8.125 5.383 1.00 98.25 108 LEU A N 1
ATOM 847 C CA . LEU A 1 108 ? -8.300 -8.676 6.421 1.00 98.25 108 LEU A CA 1
ATOM 848 C C . LEU A 1 108 ? -9.025 -7.515 7.092 1.00 98.25 108 LEU A C 1
ATOM 850 O O . LEU A 1 108 ? -8.383 -6.650 7.692 1.00 98.25 108 LEU A O 1
ATOM 854 N N . VAL A 1 109 ? -10.351 -7.495 6.963 1.00 97.94 109 VAL A N 1
ATOM 855 C CA . VAL A 1 109 ? -11.202 -6.420 7.478 1.00 97.94 109 VAL A CA 1
ATOM 856 C C . VAL A 1 109 ? -12.045 -6.942 8.631 1.00 97.94 109 VAL A C 1
ATOM 858 O O . VAL A 1 109 ? -12.840 -7.864 8.465 1.00 97.94 109 VAL A O 1
ATOM 861 N N . GLY A 1 110 ? -11.815 -6.371 9.810 1.00 97.00 110 GLY A N 1
ATOM 862 C CA . GLY A 1 110 ? -12.547 -6.660 11.031 1.00 97.00 110 GLY A CA 1
ATOM 863 C C . GLY A 1 110 ? -13.946 -6.048 11.041 1.00 97.00 110 GLY A C 1
ATOM 864 O O . GLY A 1 110 ? -14.348 -5.307 10.144 1.00 97.00 110 GLY A O 1
ATOM 865 N N . GLU A 1 111 ? -14.694 -6.365 12.094 1.00 97.88 111 GLU A N 1
ATOM 866 C CA . GLU A 1 111 ? -16.068 -5.904 12.298 1.00 97.88 111 GLU A CA 1
ATOM 867 C C . GLU A 1 111 ? -16.181 -4.372 12.177 1.00 97.88 111 GLU A C 1
ATOM 869 O O . GLU A 1 111 ? -15.427 -3.634 12.814 1.00 97.88 111 GLU A O 1
ATOM 874 N N . ASN A 1 112 ? -17.124 -3.888 11.363 1.00 97.81 112 ASN A N 1
ATOM 875 C CA . ASN A 1 112 ? -17.351 -2.460 11.091 1.00 97.81 112 ASN A CA 1
ATOM 876 C C . ASN A 1 112 ? -16.117 -1.688 10.572 1.00 97.81 112 ASN A C 1
ATOM 878 O O . ASN A 1 112 ? -16.112 -0.457 10.586 1.00 97.81 112 ASN A O 1
ATOM 882 N N . GLY A 1 113 ? -15.062 -2.381 10.134 1.00 96.62 113 GLY A N 1
ATOM 883 C CA . GLY A 1 113 ? -13.888 -1.763 9.532 1.00 96.62 113 GLY A CA 1
ATOM 884 C C . GLY A 1 113 ? -14.171 -1.275 8.113 1.00 96.62 113 GLY A C 1
ATOM 885 O O . GLY A 1 113 ? -14.863 -1.932 7.338 1.00 96.62 113 GLY A O 1
ATOM 886 N N . ASN A 1 114 ? -13.600 -0.126 7.755 1.00 97.12 114 ASN A N 1
ATOM 887 C CA . ASN A 1 114 ? -13.731 0.468 6.430 1.00 97.12 114 ASN A CA 1
ATOM 888 C C . ASN A 1 114 ? -12.380 0.437 5.719 1.00 97.12 114 ASN A C 1
ATOM 890 O O . ASN A 1 114 ? -11.408 1.029 6.189 1.00 97.12 114 ASN A O 1
ATOM 894 N N . PHE A 1 115 ? -12.329 -0.230 4.569 1.00 97.69 115 PHE A N 1
ATOM 895 C CA . PHE A 1 115 ? -11.156 -0.264 3.703 1.00 97.69 115 PHE A CA 1
ATOM 896 C C . PHE A 1 115 ? -11.496 0.334 2.339 1.00 97.69 115 PHE A C 1
ATOM 898 O O . PHE A 1 115 ? -12.251 -0.249 1.565 1.00 97.69 115 PHE A O 1
ATOM 905 N N . ILE A 1 116 ? -10.928 1.502 2.050 1.00 97.12 116 ILE A N 1
ATOM 906 C CA . ILE A 1 116 ? -11.178 2.261 0.827 1.00 97.12 116 ILE A CA 1
ATOM 907 C C . ILE A 1 116 ? -9.886 2.297 0.017 1.00 97.12 116 ILE A C 1
ATOM 909 O O . ILE A 1 116 ? -8.912 2.954 0.391 1.00 97.12 116 ILE A O 1
ATOM 913 N N . SER A 1 117 ? -9.880 1.604 -1.120 1.00 95.06 117 SER A N 1
ATOM 914 C CA . SER A 1 117 ? -8.750 1.584 -2.046 1.00 95.06 117 SER A CA 1
ATOM 915 C C . SER A 1 117 ? -9.125 2.257 -3.357 1.00 95.06 117 SER A C 1
ATOM 917 O O . SER A 1 117 ? -10.051 1.830 -4.040 1.00 95.06 117 SER A O 1
ATOM 919 N N . ASN A 1 118 ? -8.389 3.313 -3.703 1.00 94.50 118 ASN A N 1
ATOM 920 C CA . ASN A 1 118 ? -8.531 4.007 -4.977 1.00 94.50 118 ASN A CA 1
ATOM 921 C C . ASN A 1 118 ? -7.260 3.779 -5.785 1.00 94.50 118 ASN A C 1
ATOM 923 O O . ASN A 1 118 ? -6.190 4.224 -5.383 1.00 94.50 118 ASN A O 1
ATOM 927 N N . TYR A 1 119 ? -7.368 3.099 -6.921 1.00 92.81 119 TYR A N 1
ATOM 928 C CA . TYR A 1 119 ? -6.226 2.821 -7.782 1.00 92.81 119 TYR A CA 1
ATOM 929 C C . TYR A 1 119 ? -6.317 3.646 -9.064 1.00 92.81 119 TYR A C 1
ATOM 931 O O . TYR A 1 119 ? -7.261 3.510 -9.840 1.00 92.81 119 TYR A O 1
ATOM 939 N N . VAL A 1 120 ? -5.320 4.497 -9.285 1.00 93.69 120 VAL A N 1
ATOM 940 C CA . VAL A 1 120 ? -5.215 5.374 -10.449 1.00 93.69 120 VAL A CA 1
ATOM 941 C C . VAL A 1 120 ? -3.990 4.965 -11.249 1.00 93.69 120 VAL A C 1
ATOM 943 O O . VAL A 1 120 ? -2.856 5.161 -10.815 1.00 93.69 120 VAL A O 1
ATOM 946 N N . SER A 1 121 ? -4.213 4.425 -12.445 1.00 91.50 121 SER A N 1
ATOM 947 C CA . SER A 1 121 ? -3.136 4.158 -13.398 1.00 91.50 121 SER A CA 1
ATOM 948 C C . SER A 1 121 ? -3.133 5.222 -14.480 1.00 91.50 121 SER A C 1
ATOM 950 O O . SER A 1 121 ? -4.080 5.329 -15.259 1.00 91.50 121 SER A O 1
ATOM 952 N N . ILE A 1 122 ? -2.058 6.000 -14.541 1.00 89.44 122 ILE A N 1
ATOM 953 C CA . ILE A 1 122 ? -1.896 7.052 -15.537 1.00 89.44 122 ILE A CA 1
ATOM 954 C C . ILE A 1 122 ? -1.240 6.434 -16.779 1.00 89.44 122 ILE A C 1
ATOM 956 O O . ILE A 1 122 ? -0.158 5.854 -16.664 1.00 89.44 122 ILE A O 1
ATOM 960 N N . PRO A 1 123 ? -1.867 6.523 -17.966 1.00 78.75 123 PRO A N 1
ATOM 961 C CA . PRO A 1 123 ? -1.249 6.047 -19.192 1.00 78.75 123 PRO A CA 1
ATOM 962 C C . PRO A 1 123 ? -0.079 6.952 -19.581 1.00 78.75 123 PRO A C 1
ATOM 964 O O . PRO A 1 123 ? -0.143 8.177 -19.437 1.00 78.75 123 PRO A O 1
ATOM 967 N N . VAL A 1 124 ? 0.964 6.355 -20.152 1.00 71.12 124 VAL A N 1
ATOM 968 C CA . VAL A 1 124 ? 2.090 7.103 -20.715 1.00 71.12 124 VAL A CA 1
ATOM 969 C C . VAL A 1 124 ? 1.584 7.937 -21.890 1.00 71.12 124 VAL A C 1
ATOM 971 O O . VAL A 1 124 ? 1.222 7.400 -22.937 1.00 71.12 124 VAL A O 1
ATOM 974 N N . ARG A 1 125 ? 1.536 9.262 -21.725 1.00 60.81 125 ARG A N 1
ATOM 975 C CA . ARG A 1 125 ? 1.236 10.180 -22.829 1.00 60.81 125 ARG A CA 1
ATOM 976 C C . ARG A 1 125 ? 2.520 10.520 -23.571 1.00 60.81 125 ARG A C 1
ATOM 978 O O . ARG A 1 125 ? 3.414 11.155 -23.020 1.00 60.81 125 ARG A O 1
ATOM 985 N N . TYR A 1 126 ? 2.571 10.155 -24.845 1.00 59.50 126 TYR A N 1
ATOM 986 C CA . TYR A 1 126 ? 3.568 10.683 -25.764 1.00 59.50 126 TYR A CA 1
ATOM 987 C C . TYR A 1 126 ? 3.127 12.066 -26.238 1.00 59.50 126 TYR A C 1
ATOM 989 O O . TYR A 1 126 ? 2.086 12.210 -26.876 1.00 59.50 126 TYR A O 1
ATOM 997 N N . SER A 1 127 ? 3.950 13.079 -25.977 1.00 54.50 127 SER A N 1
ATOM 998 C CA . SER A 1 127 ? 4.048 14.184 -26.924 1.00 54.50 127 SER A CA 1
ATOM 999 C C . SER A 1 127 ? 4.698 13.594 -28.172 1.00 54.50 127 SER A C 1
ATOM 1001 O O . SER A 1 127 ? 5.833 13.114 -28.100 1.00 54.50 127 SER A O 1
ATOM 1003 N N . LYS A 1 128 ? 3.984 13.567 -29.305 1.00 44.00 128 LYS A N 1
ATOM 1004 C CA . LYS A 1 128 ? 4.684 13.535 -30.590 1.00 44.00 128 LYS A CA 1
ATOM 1005 C C . LYS A 1 128 ? 5.572 14.775 -30.555 1.00 44.00 128 LYS A C 1
ATOM 1007 O O . LYS A 1 128 ? 5.042 15.882 -30.611 1.00 44.00 128 LYS A O 1
ATOM 1012 N N . LYS A 1 129 ? 6.887 14.606 -30.365 1.00 45.59 129 LYS A N 1
ATOM 1013 C CA . LYS A 1 129 ? 7.807 15.702 -30.678 1.00 45.59 129 LYS A CA 1
ATOM 1014 C C . LYS A 1 129 ? 7.453 16.150 -32.107 1.00 45.59 129 LYS A C 1
ATOM 1016 O O . LYS A 1 129 ? 7.232 15.253 -32.928 1.00 45.59 129 LYS A O 1
ATOM 1021 N N . PRO A 1 130 ? 7.284 17.460 -32.350 1.00 51.47 130 PRO A N 1
ATOM 1022 C CA . PRO A 1 130 ? 7.008 17.958 -33.691 1.00 51.47 130 PRO A CA 1
ATOM 1023 C C . PRO A 1 130 ? 8.077 17.486 -34.677 1.00 51.47 130 PRO A C 1
ATOM 1025 O O . PRO A 1 130 ? 9.243 17.314 -34.242 1.00 51.47 130 PRO A O 1
#

Organism: NCBI:txid693075

Radius of gyration: 16.26 Å; chains: 1; bounding box: 36×37×52 Å

pLDDT: mean 88.32, std 12.05, range [44.0, 98.44]

Foldseek 3Di:
DPLVVVLVPDDAPEDEEEDDALEEDPDAAEDEAEAEDAPDAARHEYEYYYDHNYEHHHEYEYEYDPPDQAHEHAYEYEEEFEAQYAYAYEYEYDYHDHYHYHYHYDYDHYHNTHDHYHYHYDDDDDDPPD

Sequence (130 aa):
MNSQKKVFEAPPLSYLIRALPGTKSRIPVQACFVLKSSKYDQLIHNIIIAEEVSELHISNGCTAANYYTEGKHISVTEVYVKKTPILLIPMIHNWAKEVDVRPRTGALVGENGNFISNYVSIPVRYSKKP

Secondary structure (DSSP, 8-state):
--HHHHHHHSPP---EEEEPTT-B-SSPEEEEEEE--SSSEEEEEEEEEE-TT-EEEEEEEEEE-TT--EEEEEEEEEEEE-SS-EEEEEEEEE--TEEEEEEEEEEEE-TT-EEEEEEEE---------

InterPro domains:
  IPR037284 SUF system FeS cluster assembly, SufBD superfamily [SSF101960] (15-122)
  IPR055346 SUF system FeS cluster assembly, SufBD [PTHR30508] (17-123)